Protein AF-A0AAD2Y4S5-F1 (afdb_monomer_lite)

Secondary structure (DSSP, 8-state):
-----S-EEEEE-TTT--EEEEEEPP-SSS-EEEEEEEE-SSEEEEEEEETTTTEEEEEEEETTTTEEEEEEEEES--SS---EEEEETTEEEEEEEEETTEEEEEEEETTT--EEEEEEEESS-PEEETTEEE---

Sequence (137 aa):
MNNQSENYLAVLNIKDRSFKKIKYVDKTSEIVTIIVNYADKDYIIFEEFDQVNRKSIYFIFNLREGDYKIIHSVLNVNPIHYTQIARQGNKLYMNMFYKSDIYRTYSFDLLSGNMKVIEKENSSHPIYFNGNVYFNR

pLDDT: mean 89.33, std 9.86, range [40.59, 97.62]

Radius of gyration: 15.66 Å; chains: 1; bounding box: 36×33×41 Å

Organism: NCBI:txid1095730

Foldseek 3Di:
DPQFAPDFDKDADPPPRDIDTQGTQRPPDPDWDKAFQDDDPFWTKIWIADQVQQKIWIKIAGPVVSDIDTLDMAGPHHSDDHWHWDDDDQWIWIWDDHDDQWTWIWIAGNVPSDIDTPGGTFNADWDDDDNDTDGHD

Structure (mmCIF, N/CA/C/O backbone):
data_AF-A0AAD2Y4S5-F1
#
_entry.id   AF-A0AAD2Y4S5-F1
#
loop_
_atom_site.group_PDB
_atom_site.id
_atom_site.type_symbol
_atom_site.label_atom_id
_atom_site.label_alt_id
_atom_site.label_comp_id
_atom_site.label_asym_id
_atom_site.label_entity_id
_atom_site.label_seq_id
_atom_site.pdbx_PDB_ins_code
_atom_site.Cartn_x
_atom_site.Cartn_y
_atom_site.Cartn_z
_atom_site.occupancy
_atom_site.B_iso_or_equiv
_atom_site.auth_seq_id
_atom_site.auth_comp_id
_atom_site.auth_asym_id
_atom_site.auth_atom_id
_atom_site.pdbx_PDB_model_num
ATOM 1 N N . MET A 1 1 ? 19.195 14.226 19.592 1.00 40.59 1 MET A N 1
ATOM 2 C CA . MET A 1 1 ? 18.120 15.112 19.093 1.00 40.59 1 MET A CA 1
ATOM 3 C C . MET A 1 1 ? 17.029 14.216 18.540 1.00 40.59 1 MET A C 1
ATOM 5 O O . MET A 1 1 ? 17.359 13.320 17.773 1.00 40.59 1 MET A O 1
ATOM 9 N N . ASN A 1 2 ? 15.786 14.361 19.006 1.00 42.38 2 ASN A N 1
ATOM 10 C CA . ASN A 1 2 ? 14.670 13.504 18.591 1.00 42.38 2 ASN A CA 1
ATOM 11 C C . ASN A 1 2 ? 14.400 13.703 17.094 1.00 42.38 2 ASN A C 1
ATOM 13 O O . ASN A 1 2 ? 13.798 14.692 16.696 1.00 42.38 2 ASN A O 1
ATOM 17 N N . ASN A 1 3 ? 14.865 12.762 16.275 1.00 53.53 3 ASN A N 1
ATOM 18 C CA . ASN A 1 3 ? 14.781 12.795 14.813 1.00 53.53 3 ASN A CA 1
ATOM 19 C C . ASN A 1 3 ? 13.406 12.336 14.280 1.00 53.53 3 ASN A C 1
ATOM 21 O O . ASN A 1 3 ? 13.312 11.814 13.173 1.00 53.53 3 ASN A O 1
ATOM 25 N N . GLN A 1 4 ? 12.334 12.483 15.065 1.00 59.69 4 GLN A N 1
ATOM 26 C CA . GLN A 1 4 ? 10.992 12.134 14.601 1.00 59.69 4 GLN A CA 1
ATOM 27 C C . GLN A 1 4 ? 10.450 13.254 13.714 1.00 59.69 4 GLN A C 1
ATOM 29 O O . GLN A 1 4 ? 10.524 14.431 14.066 1.00 59.69 4 GLN A O 1
ATOM 34 N N . SER A 1 5 ? 9.939 12.885 12.539 1.00 69.62 5 SER A N 1
ATOM 35 C CA . SER A 1 5 ? 9.228 13.818 11.669 1.00 69.62 5 SER A CA 1
ATOM 36 C C . SER A 1 5 ? 8.008 14.397 12.391 1.00 69.62 5 SER A C 1
ATOM 38 O O . SER A 1 5 ? 7.347 13.700 13.161 1.00 69.62 5 SER A O 1
ATOM 40 N N . GLU A 1 6 ? 7.683 15.662 12.120 1.00 80.50 6 GLU A N 1
ATOM 41 C CA . GLU A 1 6 ? 6.410 16.251 12.555 1.00 80.50 6 GLU A CA 1
ATOM 42 C C . GLU A 1 6 ? 5.226 15.697 11.749 1.00 80.50 6 GLU A C 1
ATOM 44 O O . GLU A 1 6 ? 4.086 15.748 12.21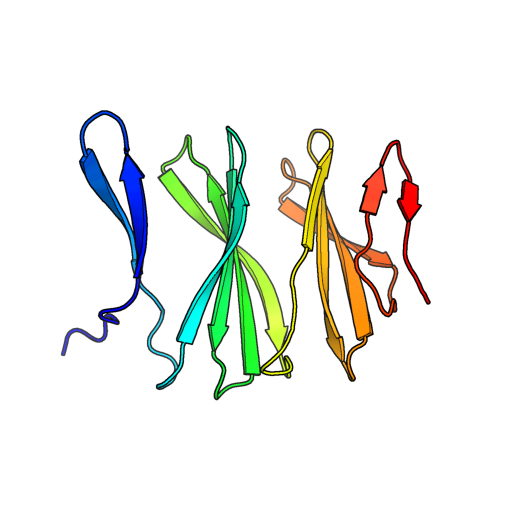1 1.00 80.50 6 GLU A O 1
ATOM 49 N N . ASN A 1 7 ? 5.500 15.105 10.582 1.00 87.44 7 ASN A N 1
ATOM 50 C CA . ASN A 1 7 ? 4.498 14.484 9.729 1.00 87.44 7 ASN A CA 1
ATOM 51 C C . ASN A 1 7 ? 4.198 13.058 10.197 1.00 87.44 7 ASN A C 1
ATOM 53 O O . ASN A 1 7 ? 5.099 12.278 10.525 1.00 87.44 7 ASN A O 1
ATOM 57 N N . TYR A 1 8 ? 2.919 12.696 10.193 1.00 92.19 8 TYR A N 1
ATOM 58 C CA . TYR A 1 8 ? 2.455 11.376 10.600 1.00 92.19 8 TYR A CA 1
ATOM 59 C C . TYR A 1 8 ? 1.158 10.994 9.881 1.00 92.19 8 TYR A C 1
ATOM 61 O O . TYR A 1 8 ? 0.355 11.845 9.502 1.00 92.19 8 TYR A O 1
ATOM 69 N N . LEU A 1 9 ? 0.923 9.690 9.765 1.00 94.75 9 LEU A N 1
ATOM 70 C CA . LEU A 1 9 ? -0.394 9.127 9.510 1.00 94.75 9 LEU A CA 1
ATOM 71 C C . LEU A 1 9 ? -1.199 9.145 10.812 1.00 94.75 9 LEU A C 1
ATOM 73 O O . LEU A 1 9 ? -0.721 8.671 11.846 1.00 94.75 9 LEU A O 1
ATOM 77 N N . ALA A 1 10 ? -2.424 9.657 10.764 1.00 94.44 10 ALA A N 1
ATOM 78 C CA . ALA A 1 10 ? -3.345 9.669 11.895 1.00 94.44 10 ALA A CA 1
ATOM 79 C C . ALA A 1 10 ? -4.750 9.223 11.492 1.00 94.44 10 ALA A C 1
ATOM 81 O O . ALA A 1 10 ? -5.122 9.247 10.321 1.00 94.44 10 ALA A O 1
ATOM 82 N N . VAL A 1 11 ? -5.529 8.846 12.501 1.00 94.25 11 VAL A N 1
ATOM 83 C CA . VAL A 1 11 ? -6.957 8.565 12.400 1.00 94.25 11 VAL A CA 1
ATOM 84 C C . VAL A 1 11 ? -7.735 9.537 13.282 1.00 94.25 11 VAL A C 1
ATOM 86 O O . VAL A 1 11 ? -7.350 9.807 14.423 1.00 94.25 11 VAL A O 1
ATOM 89 N N . LEU A 1 12 ? -8.839 10.045 12.736 1.00 96.31 12 LEU A N 1
ATOM 90 C CA . LEU A 1 12 ? -9.847 10.825 13.442 1.00 96.31 12 LEU A CA 1
ATOM 91 C C . LEU A 1 12 ? -11.149 10.024 13.448 1.00 96.31 12 LEU A C 1
ATOM 93 O O . LEU A 1 12 ? -11.726 9.753 12.394 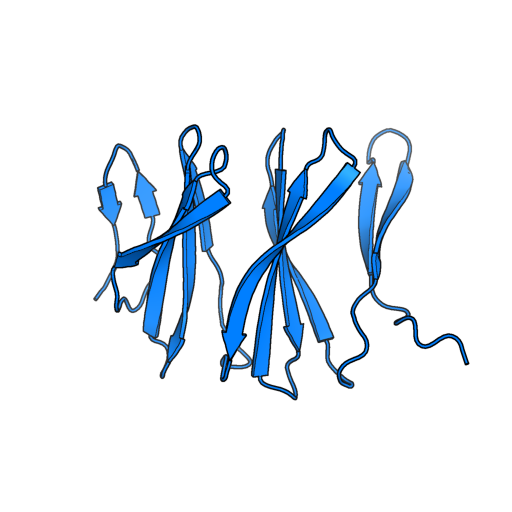1.00 96.31 12 LEU A O 1
ATOM 97 N N . ASN A 1 13 ? -11.629 9.656 14.629 1.00 95.12 13 ASN A N 1
ATOM 98 C CA . ASN A 1 13 ? -12.962 9.097 14.771 1.00 95.12 13 ASN A CA 1
ATOM 99 C C . ASN A 1 13 ? -13.985 10.233 14.659 1.00 95.12 13 ASN A C 1
ATOM 101 O O . ASN A 1 13 ? -14.035 11.134 15.488 1.00 95.12 13 ASN A O 1
ATOM 105 N N . ILE A 1 14 ? -14.816 10.193 13.620 1.00 96.50 14 ILE A N 1
ATOM 106 C CA . ILE A 1 14 ? -15.779 11.264 13.330 1.00 96.50 14 ILE A CA 1
ATOM 107 C C . ILE A 1 14 ? -16.893 11.353 14.385 1.00 96.50 14 ILE A C 1
ATOM 109 O O . ILE A 1 14 ? -17.449 12.431 14.590 1.00 96.50 14 ILE A O 1
ATOM 113 N N . LYS A 1 15 ? -17.216 10.249 15.073 1.00 96.56 15 LYS A N 1
ATOM 114 C CA . LYS A 1 15 ? -18.313 10.205 16.052 1.00 96.56 15 LYS A CA 1
ATOM 115 C C . LYS A 1 15 ? -17.942 10.903 17.356 1.00 96.56 15 LYS A C 1
ATOM 117 O O . LYS A 1 15 ? -18.703 11.736 17.832 1.00 96.56 15 LYS A O 1
ATOM 122 N N . ASP A 1 16 ? -16.791 10.558 17.925 1.00 97.06 16 ASP A N 1
ATOM 123 C CA . ASP A 1 16 ? -16.347 11.061 19.235 1.00 97.06 16 ASP A CA 1
ATOM 124 C C . ASP A 1 16 ? -15.212 12.093 19.143 1.00 97.06 16 ASP A C 1
ATOM 126 O O . ASP A 1 16 ? -14.782 12.635 20.159 1.00 97.06 16 ASP A O 1
ATOM 130 N N . ARG A 1 17 ? -14.747 12.397 17.923 1.00 96.44 17 ARG A N 1
ATOM 131 C CA . ARG A 1 17 ? -13.625 13.303 17.626 1.00 96.44 17 ARG A CA 1
ATOM 132 C C . ARG A 1 17 ? -12.300 12.866 18.252 1.00 96.44 17 ARG A C 1
ATOM 134 O O . ARG A 1 17 ? -11.367 13.666 18.317 1.00 96.44 17 ARG A O 1
ATOM 141 N N . SER A 1 18 ? -12.190 11.612 18.689 1.00 97.12 18 SER A N 1
ATOM 142 C CA . SER A 1 18 ? -10.932 11.074 19.190 1.00 97.12 18 SER A CA 1
ATOM 143 C C . SER A 1 18 ? -9.907 10.985 18.063 1.00 97.12 18 SER A C 1
ATOM 145 O O . SER A 1 18 ? -10.207 10.622 16.923 1.00 97.12 18 SER A O 1
ATOM 147 N N . PHE A 1 19 ? -8.676 11.350 18.399 1.00 96.38 19 PHE A N 1
ATOM 148 C CA . PHE A 1 19 ? -7.564 11.433 17.470 1.00 96.38 19 PHE A CA 1
ATOM 149 C C . PHE A 1 19 ? -6.444 10.505 17.924 1.00 96.38 19 PHE A C 1
ATOM 151 O O . PHE A 1 19 ? -6.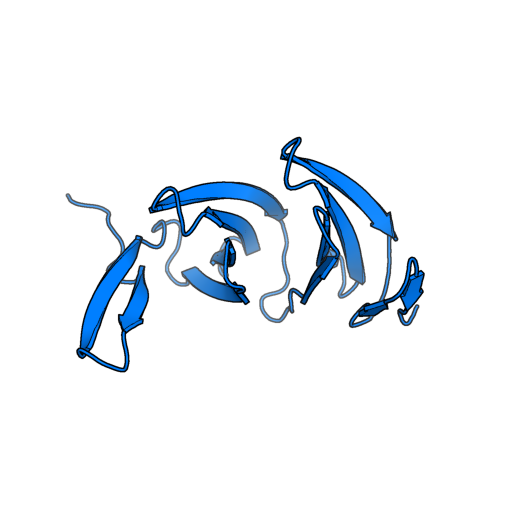056 10.511 19.094 1.00 96.38 19 PHE A O 1
ATOM 158 N N . LYS A 1 20 ? -5.893 9.729 16.990 1.00 93.69 20 LYS A N 1
ATOM 159 C CA . LYS A 1 20 ? -4.769 8.829 17.256 1.00 93.69 20 LYS A CA 1
ATOM 160 C C . LYS A 1 20 ? -3.750 8.903 16.126 1.00 93.69 20 LYS A C 1
ATOM 162 O O . LYS A 1 20 ? -4.092 8.763 14.955 1.00 93.69 20 LYS A O 1
ATOM 167 N N . LYS A 1 21 ? -2.476 9.060 16.488 1.00 93.94 21 LYS A N 1
ATOM 168 C CA . LYS A 1 21 ? -1.347 8.912 15.561 1.00 93.94 21 LYS A CA 1
ATOM 169 C C . LYS A 1 21 ? -1.063 7.424 15.343 1.00 93.94 21 LYS A C 1
ATOM 171 O O . LYS A 1 21 ? -1.055 6.658 16.304 1.00 93.94 21 LYS A O 1
ATOM 176 N N . ILE A 1 22 ? -0.852 7.032 14.091 1.00 93.25 22 ILE A N 1
ATOM 177 C CA . ILE A 1 22 ? -0.586 5.647 13.678 1.00 93.25 22 ILE A CA 1
ATOM 178 C C . ILE A 1 22 ? 0.907 5.460 13.414 1.00 93.25 22 ILE A C 1
ATOM 180 O O . ILE A 1 22 ? 1.543 4.633 14.059 1.00 93.25 22 ILE A O 1
ATOM 184 N N . LYS A 1 23 ? 1.477 6.246 12.495 1.00 92.69 23 LYS A N 1
ATOM 185 C CA . LYS A 1 23 ? 2.886 6.148 12.093 1.00 92.69 23 LYS A CA 1
ATOM 186 C C . LYS A 1 23 ? 3.475 7.537 11.906 1.00 92.69 23 LYS A C 1
ATOM 188 O O . LYS A 1 23 ? 2.878 8.350 11.210 1.00 92.69 23 LYS A O 1
ATOM 193 N N . TYR A 1 24 ? 4.654 7.787 12.469 1.00 90.25 24 TYR A N 1
ATOM 194 C CA . TYR A 1 24 ? 5.471 8.939 12.085 1.00 90.25 24 TYR A CA 1
ATOM 195 C C . TYR A 1 24 ? 6.181 8.657 10.766 1.00 90.25 24 TYR A C 1
ATOM 197 O O . TYR A 1 24 ? 6.652 7.542 10.539 1.00 90.25 24 TYR A O 1
ATOM 205 N N . VAL A 1 25 ? 6.262 9.672 9.916 1.00 87.69 25 VAL A N 1
ATOM 206 C CA . VAL A 1 25 ? 7.059 9.608 8.693 1.00 87.69 25 VAL A CA 1
ATOM 207 C C . VAL A 1 25 ? 8.528 9.424 9.065 1.00 87.69 25 VAL A C 1
ATOM 209 O O . VAL A 1 25 ? 9.035 10.126 9.947 1.00 87.69 25 VAL A O 1
ATOM 212 N N . ASP A 1 26 ? 9.223 8.508 8.396 1.00 82.88 26 ASP A N 1
ATOM 213 C CA . ASP A 1 26 ? 10.652 8.343 8.606 1.00 82.88 26 ASP A CA 1
ATOM 214 C C . ASP A 1 26 ? 11.370 9.492 7.892 1.00 82.88 26 ASP A C 1
ATOM 216 O O . ASP A 1 26 ? 11.253 9.681 6.679 1.00 82.88 26 ASP A O 1
ATOM 220 N N . LYS A 1 27 ? 12.095 10.312 8.663 1.00 72.00 27 LYS A N 1
ATOM 221 C CA . LYS A 1 27 ? 12.736 11.545 8.181 1.00 72.00 27 LYS A CA 1
ATOM 222 C C . LYS A 1 27 ? 14.004 11.225 7.380 1.00 72.00 27 LYS A C 1
ATOM 224 O O . LYS A 1 27 ? 15.125 11.456 7.824 1.00 72.00 27 LYS A O 1
ATOM 229 N N . THR A 1 28 ? 13.798 10.619 6.219 1.00 77.12 28 THR A N 1
ATOM 230 C CA . THR A 1 28 ? 14.824 10.148 5.280 1.00 77.12 28 THR A CA 1
ATOM 231 C C . THR A 1 28 ? 15.192 11.208 4.240 1.00 77.12 28 THR A C 1
ATOM 233 O O . THR A 1 28 ? 16.312 11.197 3.731 1.00 77.12 28 THR A O 1
ATOM 236 N N . SER A 1 29 ? 14.301 12.175 3.996 1.00 80.50 29 SER A N 1
ATOM 237 C CA . SER A 1 29 ? 14.548 13.375 3.193 1.00 80.50 29 SER A CA 1
ATOM 238 C C . SER A 1 29 ? 13.613 14.531 3.590 1.00 80.50 29 SER A C 1
ATOM 240 O O . SER A 1 29 ? 12.842 14.421 4.549 1.00 80.50 29 SER A O 1
ATOM 242 N N . GLU A 1 30 ? 13.698 15.656 2.873 1.00 78.94 30 GLU A N 1
ATOM 243 C CA . GLU A 1 30 ? 12.857 16.843 3.095 1.00 78.94 30 GLU A CA 1
ATOM 244 C C . GLU A 1 30 ? 11.392 16.638 2.688 1.00 78.94 30 GLU A C 1
ATOM 246 O O . GLU A 1 30 ? 10.502 17.238 3.291 1.00 78.94 30 GLU A O 1
ATOM 251 N N . ILE A 1 31 ? 11.128 15.791 1.687 1.00 84.75 31 ILE A N 1
ATOM 252 C CA . ILE A 1 31 ? 9.790 15.609 1.115 1.00 84.75 31 ILE A CA 1
ATOM 253 C C . ILE A 1 31 ? 9.426 14.130 1.173 1.00 84.75 31 ILE A C 1
ATOM 255 O O . ILE A 1 31 ? 9.639 13.369 0.228 1.00 84.75 31 ILE A O 1
ATOM 259 N N . VAL A 1 32 ? 8.858 13.738 2.312 1.00 87.56 32 VAL A N 1
ATOM 260 C CA . VAL A 1 32 ? 8.336 12.391 2.539 1.00 87.56 32 VAL A CA 1
ATOM 261 C C . VAL A 1 32 ? 6.855 12.481 2.899 1.00 87.56 32 VAL A C 1
ATOM 263 O O . VAL A 1 32 ? 6.464 13.222 3.806 1.00 87.56 32 VAL A O 1
ATOM 266 N N . THR A 1 33 ? 6.025 11.736 2.174 1.00 90.06 33 THR A N 1
ATOM 267 C CA . THR A 1 33 ? 4.560 11.762 2.294 1.00 90.06 33 THR A CA 1
ATOM 268 C C . THR A 1 33 ? 4.005 10.373 2.567 1.00 90.06 33 THR A C 1
ATOM 270 O O . THR A 1 33 ? 4.518 9.400 2.022 1.00 90.06 33 THR A O 1
ATOM 273 N N . ILE A 1 34 ? 2.925 10.280 3.350 1.00 94.12 34 ILE A N 1
ATOM 274 C CA . ILE A 1 34 ? 2.151 9.040 3.492 1.00 94.12 34 ILE A CA 1
ATOM 275 C C . ILE A 1 34 ? 0.860 9.143 2.681 1.00 94.12 34 ILE A C 1
ATOM 277 O O . ILE A 1 34 ? 0.113 10.111 2.820 1.00 94.12 34 ILE A O 1
ATOM 281 N N . ILE A 1 35 ? 0.587 8.123 1.871 1.00 93.69 35 ILE A N 1
ATOM 282 C CA . ILE A 1 35 ? -0.597 8.003 1.019 1.00 93.69 35 ILE A CA 1
ATOM 283 C C . ILE A 1 35 ? -1.352 6.741 1.434 1.00 93.69 35 ILE A C 1
ATOM 285 O O . ILE A 1 35 ? -0.801 5.642 1.408 1.00 93.69 35 ILE A O 1
ATOM 289 N N . VAL A 1 36 ? -2.619 6.877 1.829 1.00 96.31 36 VAL A N 1
ATOM 290 C CA . VAL A 1 36 ? -3.480 5.718 2.106 1.00 96.31 36 VAL A CA 1
ATOM 291 C C . VAL A 1 36 ? -4.051 5.210 0.786 1.00 96.31 36 VAL A C 1
ATOM 293 O O . VAL A 1 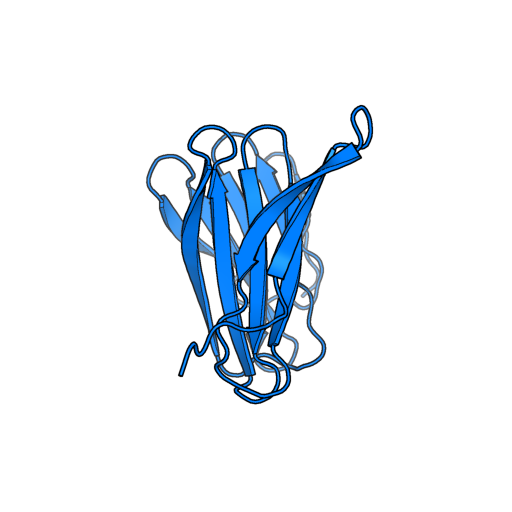36 ? -4.843 5.897 0.148 1.00 96.31 36 VAL A O 1
ATOM 296 N N . ASN A 1 37 ? -3.653 4.001 0.394 1.00 95.19 37 ASN A N 1
ATOM 297 C CA . ASN A 1 37 ? -4.026 3.392 -0.885 1.00 95.19 37 ASN A CA 1
ATOM 298 C C . ASN A 1 37 ? -5.243 2.464 -0.763 1.00 95.19 37 ASN A C 1
ATOM 300 O O . ASN A 1 37 ? -5.926 2.205 -1.751 1.00 95.19 37 ASN A O 1
ATOM 304 N N . TYR A 1 38 ? -5.515 1.942 0.438 1.00 95.56 38 TYR A N 1
ATOM 305 C CA . TYR A 1 38 ? -6.653 1.062 0.699 1.00 95.56 38 TYR A CA 1
ATOM 306 C C . TYR A 1 38 ? -7.025 1.035 2.176 1.00 95.56 38 TYR A C 1
ATOM 308 O O . TYR A 1 38 ? -6.152 1.111 3.042 1.00 95.56 38 TYR A O 1
ATOM 316 N N . ALA A 1 39 ? -8.311 0.857 2.461 1.00 96.25 39 ALA A N 1
ATOM 317 C CA . ALA A 1 39 ? -8.805 0.584 3.800 1.00 96.25 39 ALA A CA 1
ATOM 318 C C . ALA A 1 39 ? -10.054 -0.301 3.741 1.00 96.25 39 ALA A C 1
ATOM 320 O O . ALA A 1 39 ? -10.921 -0.115 2.886 1.00 96.25 39 ALA A O 1
ATOM 321 N N . ASP A 1 40 ? -10.162 -1.227 4.687 1.00 95.44 40 ASP A N 1
ATOM 322 C CA . ASP A 1 40 ? -11.390 -1.954 4.986 1.00 95.44 40 ASP A CA 1
ATOM 323 C C . ASP A 1 40 ? -11.556 -2.148 6.504 1.00 95.44 40 ASP A C 1
ATOM 325 O O . ASP A 1 40 ? -10.936 -1.452 7.308 1.00 95.44 40 ASP A O 1
ATOM 329 N N . LYS A 1 41 ? -12.441 -3.065 6.908 1.00 94.69 41 LYS A N 1
ATOM 330 C CA . LYS A 1 41 ? -12.729 -3.344 8.321 1.00 94.69 41 LYS A CA 1
ATOM 331 C C . LYS A 1 41 ? -11.561 -3.974 9.099 1.00 94.69 41 LYS A C 1
ATOM 333 O O . LYS A 1 41 ? -11.580 -3.928 10.325 1.00 94.69 41 LYS A O 1
ATOM 338 N N . ASP A 1 42 ? -10.598 -4.586 8.413 1.00 96.06 42 ASP A N 1
ATOM 339 C CA . ASP A 1 42 ? -9.510 -5.358 9.016 1.00 96.06 42 ASP A CA 1
ATOM 340 C C . ASP A 1 42 ? -8.150 -4.662 8.822 1.00 96.06 42 ASP A C 1
ATOM 342 O O . ASP A 1 42 ? -7.312 -4.689 9.728 1.00 96.06 42 ASP A O 1
ATOM 346 N N . TYR A 1 43 ? -7.924 -4.035 7.660 1.00 97.19 43 TYR A N 1
ATOM 347 C CA . TYR A 1 43 ? -6.610 -3.532 7.259 1.00 97.19 43 TYR A CA 1
ATOM 348 C C . TYR A 1 43 ? -6.643 -2.131 6.646 1.00 97.19 43 TYR A C 1
ATOM 350 O O . TYR A 1 43 ? -7.574 -1.758 5.934 1.00 97.19 43 TYR A O 1
ATOM 358 N N . ILE A 1 44 ? -5.550 -1.392 6.846 1.00 97.44 44 ILE A N 1
ATOM 359 C CA . ILE A 1 44 ? -5.195 -0.205 6.059 1.00 97.44 44 ILE A CA 1
ATOM 360 C C . ILE A 1 44 ? -3.887 -0.495 5.328 1.00 97.44 44 ILE A C 1
ATOM 362 O O . ILE A 1 44 ? -2.930 -0.964 5.942 1.00 97.44 44 ILE A O 1
ATOM 366 N N . ILE A 1 45 ? -3.832 -0.193 4.032 1.00 97.44 45 ILE A N 1
ATOM 367 C CA . ILE A 1 45 ? -2.600 -0.245 3.243 1.00 97.44 45 ILE A CA 1
ATOM 368 C C . ILE A 1 45 ? -2.209 1.171 2.870 1.00 97.44 45 ILE A C 1
ATOM 370 O O . ILE A 1 45 ? -3.008 1.924 2.305 1.00 97.44 45 ILE A O 1
ATOM 374 N N . PHE A 1 46 ? -0.973 1.528 3.178 1.00 97.12 46 PHE A N 1
ATOM 375 C CA . PHE A 1 46 ? -0.452 2.851 2.893 1.00 97.12 46 PHE A CA 1
ATOM 376 C C . PHE A 1 46 ? 0.978 2.778 2.378 1.00 97.12 46 PHE A C 1
ATOM 378 O O . PHE A 1 46 ? 1.692 1.791 2.555 1.00 97.12 46 PHE A O 1
ATOM 385 N N . GLU A 1 47 ? 1.362 3.843 1.704 1.00 96.31 47 GLU A N 1
ATOM 386 C CA . GLU A 1 47 ? 2.661 4.050 1.100 1.00 96.31 47 GLU A CA 1
ATOM 387 C C . GLU A 1 47 ? 3.330 5.227 1.785 1.00 96.31 47 GLU A C 1
ATOM 389 O O . GLU A 1 47 ? 2.726 6.286 1.910 1.00 96.31 47 GLU A O 1
ATOM 394 N N . GLU A 1 48 ? 4.566 5.042 2.223 1.00 95.38 48 GLU A N 1
ATOM 395 C CA . GLU A 1 48 ? 5.457 6.146 2.536 1.00 95.38 48 GLU A CA 1
ATOM 396 C C . GLU A 1 48 ? 6.366 6.375 1.335 1.00 95.38 48 GLU A C 1
ATOM 398 O O . GLU A 1 48 ? 7.134 5.490 0.947 1.00 95.38 48 GLU A O 1
ATOM 403 N N . PHE A 1 49 ? 6.241 7.551 0.732 1.00 94.38 49 PHE A N 1
ATOM 404 C CA . PHE A 1 49 ? 6.975 7.929 -0.461 1.00 94.38 49 PHE A CA 1
ATOM 405 C C . PHE A 1 49 ? 7.964 9.043 -0.141 1.00 94.38 49 PHE A C 1
ATOM 407 O O . PHE A 1 49 ? 7.571 10.164 0.185 1.00 94.38 49 PHE A O 1
ATOM 414 N N . ASP A 1 50 ? 9.247 8.715 -0.255 1.00 93.44 50 ASP A N 1
ATOM 415 C CA . ASP A 1 50 ? 10.350 9.663 -0.230 1.00 93.44 50 ASP A CA 1
ATOM 416 C C . ASP A 1 50 ? 10.597 10.167 -1.656 1.00 93.44 50 ASP A C 1
ATOM 418 O O . ASP A 1 50 ? 11.133 9.447 -2.507 1.00 93.44 50 ASP A O 1
ATOM 422 N N . GLN A 1 51 ? 10.181 11.407 -1.916 1.00 91.31 51 GLN A N 1
ATOM 423 C CA . GLN A 1 51 ? 10.206 11.989 -3.258 1.00 91.31 51 GLN A CA 1
ATOM 424 C C . GLN A 1 51 ? 11.629 12.290 -3.726 1.00 91.31 51 GLN A C 1
ATOM 426 O O . GLN A 1 51 ? 11.941 12.125 -4.905 1.00 91.31 51 GLN A O 1
ATOM 431 N N . VAL A 1 52 ? 12.500 12.699 -2.799 1.00 91.62 52 VAL A N 1
ATOM 432 C CA . VAL A 1 52 ? 13.892 13.063 -3.093 1.00 91.62 52 VAL A CA 1
ATOM 433 C C . VAL A 1 52 ? 14.692 11.812 -3.435 1.00 91.62 52 VAL A C 1
ATOM 435 O O . VAL A 1 52 ? 15.357 11.760 -4.468 1.00 91.62 52 VAL A O 1
ATOM 438 N N . ASN A 1 53 ? 14.570 10.768 -2.611 1.00 92.88 53 ASN A N 1
ATOM 439 C CA . ASN A 1 53 ? 15.266 9.501 -2.833 1.00 92.88 53 ASN A CA 1
ATOM 440 C C . ASN A 1 53 ? 14.521 8.565 -3.800 1.00 92.88 53 ASN A C 1
ATOM 442 O O . ASN A 1 53 ? 14.992 7.458 -4.071 1.00 92.88 53 ASN A O 1
ATOM 446 N N . ARG A 1 54 ? 13.366 8.993 -4.328 1.00 93.12 54 ARG A N 1
ATOM 447 C CA . ARG A 1 54 ? 12.526 8.245 -5.276 1.00 93.12 54 ARG A CA 1
ATOM 448 C C . ARG A 1 54 ? 12.223 6.825 -4.796 1.00 93.12 54 ARG A C 1
ATOM 450 O O . ARG A 1 54 ? 12.351 5.856 -5.552 1.00 93.12 54 ARG A O 1
ATOM 457 N N . LYS A 1 55 ? 11.847 6.698 -3.525 1.00 94.06 55 LYS A N 1
ATOM 458 C CA . LYS A 1 55 ? 11.639 5.412 -2.854 1.00 94.06 55 LYS A CA 1
ATOM 459 C C . LYS A 1 55 ? 10.250 5.345 -2.244 1.00 94.06 55 LYS A C 1
ATOM 461 O O . LYS A 1 55 ? 9.914 6.157 -1.390 1.00 94.06 55 LYS A O 1
ATOM 466 N N . SER A 1 56 ? 9.506 4.313 -2.618 1.00 95.06 56 SER A N 1
ATOM 467 C CA . SER A 1 56 ? 8.225 3.975 -2.003 1.00 95.06 56 SER A CA 1
ATOM 468 C C . SER A 1 56 ? 8.373 2.760 -1.099 1.00 95.06 56 SER A C 1
ATOM 470 O O . SER A 1 56 ? 8.970 1.752 -1.487 1.00 95.06 56 SER A O 1
ATOM 472 N N . ILE A 1 57 ? 7.821 2.840 0.108 1.00 96.62 57 ILE A N 1
ATOM 473 C CA . ILE A 1 57 ? 7.718 1.729 1.056 1.00 96.62 57 ILE A CA 1
ATOM 474 C C . ILE A 1 57 ? 6.241 1.511 1.362 1.00 96.62 57 ILE A C 1
ATOM 476 O O . ILE A 1 57 ? 5.542 2.425 1.787 1.00 96.62 57 ILE A O 1
ATOM 480 N N . TYR A 1 58 ? 5.773 0.286 1.164 1.00 97.19 58 TYR A N 1
ATOM 481 C CA . TYR A 1 58 ? 4.384 -0.094 1.371 1.00 97.19 58 TYR A CA 1
ATOM 482 C C . TYR A 1 58 ? 4.230 -0.832 2.690 1.00 97.19 58 TYR A C 1
ATOM 484 O O . TYR A 1 58 ? 5.001 -1.749 2.994 1.00 97.19 58 TYR A O 1
ATOM 492 N N . PHE A 1 59 ? 3.195 -0.469 3.437 1.00 97.62 59 PHE A N 1
ATOM 493 C CA . PHE A 1 59 ? 2.892 -1.001 4.755 1.00 97.62 59 PHE A CA 1
ATOM 494 C C . PHE A 1 59 ? 1.474 -1.557 4.806 1.00 97.62 59 PHE A C 1
ATOM 496 O O . PHE A 1 59 ? 0.561 -1.002 4.197 1.00 97.62 59 PHE A O 1
ATOM 503 N N . ILE A 1 60 ? 1.282 -2.611 5.598 1.00 97.62 60 ILE A N 1
ATOM 504 C CA . ILE A 1 60 ? -0.035 -3.086 6.032 1.00 97.62 60 ILE A CA 1
ATOM 505 C C . ILE A 1 60 ? -0.202 -2.807 7.520 1.00 97.62 60 ILE A C 1
ATOM 507 O O . ILE A 1 60 ? 0.630 -3.237 8.314 1.00 97.62 60 ILE A O 1
AT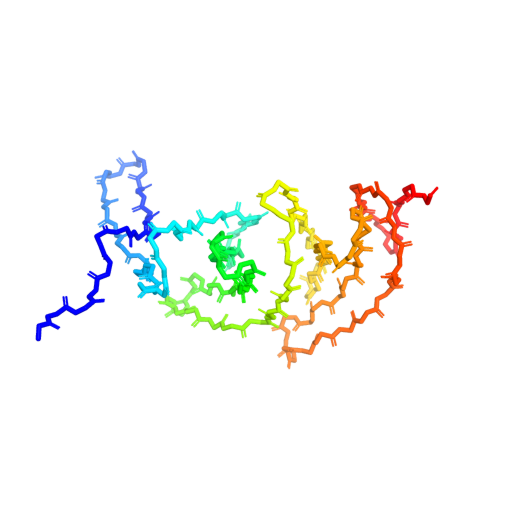OM 511 N N . PHE A 1 61 ? -1.273 -2.109 7.891 1.00 97.62 61 PHE A N 1
ATOM 512 C CA . PHE A 1 61 ? -1.696 -1.877 9.269 1.00 97.62 61 PHE A CA 1
ATOM 513 C C . PHE A 1 61 ? -2.874 -2.780 9.600 1.00 97.62 61 PHE A C 1
ATOM 515 O O . PHE A 1 61 ? -3.924 -2.690 8.964 1.00 97.62 61 PHE A O 1
ATOM 522 N N . ASN A 1 62 ? -2.692 -3.653 10.585 1.00 96.19 62 ASN A N 1
ATOM 523 C CA . ASN A 1 62 ? -3.742 -4.515 11.102 1.00 96.19 62 ASN A CA 1
ATOM 524 C C . ASN A 1 62 ? -4.527 -3.753 12.172 1.00 96.19 62 ASN A C 1
ATOM 526 O O . ASN A 1 62 ? -4.001 -3.455 13.244 1.00 96.19 62 ASN A O 1
ATOM 530 N N . LEU A 1 63 ? -5.797 -3.451 11.896 1.00 95.06 63 LEU A N 1
ATOM 531 C CA . LEU A 1 63 ? -6.637 -2.656 12.795 1.00 95.06 63 LEU A CA 1
ATOM 532 C C . LEU A 1 63 ? -6.937 -3.370 14.114 1.00 95.06 63 LEU A C 1
ATOM 534 O O . LEU A 1 63 ? -7.134 -2.712 15.135 1.00 95.06 63 LEU A O 1
ATOM 538 N N . ARG A 1 64 ? -6.962 -4.706 14.101 1.00 94.25 64 ARG A N 1
ATOM 539 C CA . ARG A 1 64 ? -7.210 -5.515 15.296 1.00 94.25 64 ARG A CA 1
ATOM 540 C C . ARG A 1 64 ? -5.999 -5.536 16.222 1.00 94.25 64 ARG A C 1
ATOM 542 O O . ARG A 1 64 ? -6.163 -5.439 17.433 1.00 94.25 64 ARG A O 1
ATOM 549 N N . GLU A 1 65 ? -4.810 -5.693 15.652 1.00 93.94 65 GLU A N 1
ATOM 550 C CA . GLU A 1 65 ? -3.551 -5.746 16.409 1.00 93.94 65 GLU A CA 1
ATOM 551 C C . GLU A 1 65 ? -3.050 -4.346 16.774 1.00 93.94 65 GLU A C 1
ATOM 553 O O . GLU A 1 65 ? -2.358 -4.173 17.772 1.00 93.94 65 GLU A O 1
ATOM 558 N N . GLY A 1 66 ? -3.435 -3.333 15.995 1.00 93.69 66 GLY A N 1
ATOM 559 C CA . GLY A 1 66 ? -2.971 -1.967 16.182 1.00 93.69 66 GLY A CA 1
ATOM 560 C C . GLY A 1 66 ? -1.502 -1.778 15.809 1.00 93.69 66 GLY A C 1
ATOM 561 O O . GLY A 1 66 ? -0.897 -0.827 16.302 1.00 93.69 66 GLY A O 1
ATOM 562 N N . ASP A 1 67 ? -0.960 -2.631 14.933 1.00 94.94 67 ASP A N 1
ATOM 563 C CA . ASP A 1 67 ? 0.429 -2.589 14.467 1.00 94.94 67 ASP A CA 1
ATOM 564 C C . ASP A 1 67 ? 0.532 -2.677 12.936 1.00 94.94 67 ASP A C 1
ATOM 566 O O . ASP A 1 67 ? -0.378 -3.171 12.257 1.00 94.94 67 ASP A O 1
ATOM 570 N N . TYR A 1 68 ? 1.628 -2.151 12.382 1.00 96.06 68 TYR A N 1
ATOM 571 C CA . TYR A 1 68 ? 1.918 -2.167 10.953 1.00 96.06 68 TYR A CA 1
ATOM 572 C C . TYR A 1 68 ? 3.263 -2.815 10.633 1.00 96.06 68 TYR A C 1
ATOM 574 O O . TYR A 1 68 ? 4.225 -2.738 11.387 1.00 96.06 68 TYR A O 1
ATOM 582 N N . LYS A 1 69 ? 3.357 -3.399 9.437 1.00 95.94 69 LYS A N 1
ATOM 583 C CA . LYS A 1 69 ? 4.598 -3.978 8.909 1.00 95.94 69 LYS A CA 1
ATOM 584 C C . LYS A 1 69 ? 4.822 -3.603 7.454 1.00 95.94 69 LYS A C 1
ATOM 586 O O . LYS A 1 69 ? 3.866 -3.376 6.712 1.00 95.94 69 LYS A O 1
ATOM 591 N N . ILE A 1 70 ? 6.086 -3.585 7.042 1.00 96.81 70 ILE A N 1
ATOM 592 C CA . ILE A 1 70 ? 6.475 -3.407 5.640 1.00 96.81 70 ILE A CA 1
ATOM 593 C C . ILE A 1 70 ? 6.076 -4.658 4.852 1.00 96.81 70 ILE A C 1
ATOM 595 O O . ILE A 1 70 ? 6.341 -5.779 5.286 1.00 96.81 70 ILE A O 1
ATOM 599 N N . ILE A 1 71 ? 5.466 -4.463 3.684 1.00 97.06 71 ILE A N 1
ATOM 600 C CA . ILE A 1 71 ? 5.106 -5.543 2.750 1.00 97.06 71 ILE A CA 1
ATOM 601 C C . ILE A 1 71 ? 5.868 -5.464 1.431 1.00 97.06 71 ILE A C 1
ATOM 603 O O . ILE A 1 71 ? 6.054 -6.488 0.776 1.00 97.06 71 ILE A O 1
ATOM 607 N N . HIS A 1 72 ? 6.325 -4.274 1.031 1.00 96.06 72 HIS A N 1
ATOM 608 C CA . HIS A 1 72 ? 7.113 -4.105 -0.186 1.00 96.06 72 HIS A CA 1
ATOM 609 C C . HIS A 1 72 ? 7.879 -2.780 -0.201 1.00 96.06 72 HIS A C 1
ATOM 611 O O . HIS A 1 72 ? 7.539 -1.853 0.531 1.00 96.06 72 HIS A O 1
ATOM 617 N N . SER A 1 73 ? 8.889 -2.669 -1.065 1.00 95.06 73 SER A N 1
ATOM 618 C CA . SER A 1 73 ? 9.502 -1.381 -1.399 1.00 95.06 73 SER A CA 1
ATOM 619 C C . SER A 1 73 ? 9.937 -1.332 -2.859 1.00 95.06 73 SER A C 1
ATOM 621 O O . SER A 1 73 ? 10.313 -2.353 -3.435 1.00 95.06 73 SER A O 1
ATOM 623 N N . VAL A 1 74 ? 9.876 -0.139 -3.445 1.00 93.38 74 VAL A N 1
ATOM 624 C CA . VAL A 1 74 ? 10.238 0.134 -4.838 1.00 93.38 74 VAL A CA 1
ATOM 625 C C . VAL A 1 74 ? 11.179 1.336 -4.874 1.00 93.38 74 VAL A C 1
ATOM 627 O O . VAL A 1 74 ? 10.993 2.308 -4.143 1.00 93.38 74 VAL A O 1
ATOM 630 N N . LEU A 1 75 ? 12.205 1.257 -5.720 1.00 93.31 75 LEU A N 1
ATOM 631 C CA . LEU A 1 75 ? 13.171 2.329 -5.966 1.00 93.31 75 LEU A CA 1
ATOM 632 C C . LEU A 1 75 ? 12.943 2.957 -7.340 1.00 93.31 75 LEU A C 1
ATOM 634 O O . LEU A 1 75 ? 12.355 2.335 -8.223 1.00 93.31 75 LEU A O 1
ATOM 638 N N . ASN A 1 76 ? 13.494 4.154 -7.532 1.00 92.38 76 ASN A N 1
ATOM 639 C CA . ASN A 1 76 ? 13.404 4.931 -8.769 1.00 92.38 76 ASN A CA 1
ATOM 640 C C . ASN A 1 76 ? 11.962 5.271 -9.167 1.00 92.38 76 ASN A C 1
ATOM 642 O O . ASN A 1 76 ? 11.649 5.425 -10.348 1.00 92.38 76 ASN A O 1
ATOM 646 N N . VAL A 1 77 ? 11.087 5.425 -8.177 1.00 90.75 77 VAL A N 1
ATOM 647 C CA . VAL A 1 77 ? 9.684 5.768 -8.390 1.00 90.75 77 VAL A CA 1
ATOM 648 C C . VAL A 1 77 ? 9.574 7.183 -8.962 1.00 90.75 77 VAL A C 1
ATOM 650 O O . VAL A 1 77 ? 10.328 8.080 -8.576 1.00 90.75 77 VAL A O 1
ATOM 653 N N . ASN A 1 78 ? 8.705 7.387 -9.952 1.00 88.44 78 ASN A N 1
ATOM 654 C CA . ASN A 1 78 ? 8.448 8.728 -10.480 1.00 88.44 78 ASN A CA 1
ATOM 655 C C . ASN A 1 78 ? 7.718 9.572 -9.419 1.00 88.44 78 ASN A C 1
ATOM 657 O O . ASN A 1 78 ? 6.829 9.046 -8.757 1.00 88.44 78 ASN A O 1
ATOM 661 N N . PRO A 1 79 ? 8.033 10.872 -9.251 1.00 85.38 79 PRO A N 1
ATOM 662 C CA . PRO A 1 79 ? 7.342 11.723 -8.276 1.00 85.38 79 PRO A CA 1
ATOM 663 C C . PRO A 1 79 ? 5.817 11.714 -8.423 1.00 85.38 79 PRO A C 1
ATOM 665 O O . PRO A 1 79 ? 5.096 11.716 -7.431 1.00 85.38 79 PRO A O 1
ATOM 668 N N . ILE A 1 80 ? 5.337 11.643 -9.665 1.00 85.12 80 ILE A N 1
ATOM 669 C CA . ILE A 1 80 ? 3.924 11.479 -9.993 1.00 85.12 80 ILE A CA 1
ATOM 670 C C . ILE A 1 80 ? 3.710 10.014 -10.376 1.00 85.12 80 ILE A C 1
ATOM 672 O O . ILE A 1 80 ? 4.114 9.581 -11.453 1.00 85.12 80 ILE A O 1
ATOM 676 N N . HIS A 1 81 ? 3.100 9.251 -9.478 1.00 88.31 81 HIS A N 1
ATOM 677 C CA . HIS A 1 81 ? 2.711 7.861 -9.691 1.00 88.31 81 HIS A CA 1
ATOM 678 C C . HIS A 1 81 ? 1.462 7.551 -8.865 1.00 88.31 81 HIS A C 1
ATOM 680 O O . HIS A 1 81 ? 1.060 8.340 -8.008 1.00 88.31 81 HIS A O 1
ATOM 686 N N . TYR A 1 82 ? 0.841 6.404 -9.127 1.00 85.62 82 TYR A N 1
ATOM 687 C CA . TYR A 1 82 ? -0.366 6.004 -8.422 1.00 85.62 82 TYR A CA 1
ATOM 688 C C . TYR A 1 82 ? -0.347 4.525 -8.051 1.00 85.62 82 TYR A C 1
ATOM 690 O O . TYR A 1 82 ? -0.078 3.667 -8.886 1.00 85.62 82 TYR A O 1
ATOM 698 N N . THR A 1 83 ? -0.672 4.219 -6.801 1.00 90.88 83 THR A N 1
ATOM 699 C CA . THR A 1 83 ? -0.796 2.841 -6.331 1.00 90.88 83 THR A CA 1
ATOM 700 C C . THR A 1 83 ? -2.269 2.465 -6.244 1.00 90.88 83 THR A C 1
ATOM 702 O O . THR A 1 83 ? -3.070 3.179 -5.646 1.00 90.88 83 THR A O 1
ATOM 705 N N . GLN A 1 84 ? -2.631 1.307 -6.797 1.00 89.75 84 GLN A N 1
ATOM 706 C CA . GLN A 1 84 ? -3.980 0.756 -6.664 1.00 89.75 84 GLN A CA 1
ATOM 707 C C . GLN A 1 84 ? -3.983 -0.555 -5.931 1.00 89.75 84 GLN A C 1
ATOM 709 O O . GLN A 1 84 ? -3.118 -1.401 -6.150 1.00 89.75 84 GLN A O 1
ATOM 714 N N . ILE A 1 85 ? -4.999 -0.741 -5.096 1.00 91.69 85 ILE A N 1
ATOM 715 C CA . ILE A 1 85 ? -5.138 -1.951 -4.308 1.00 91.69 85 ILE A CA 1
ATOM 716 C C . ILE A 1 85 ? -6.599 -2.384 -4.289 1.00 91.69 85 ILE A C 1
ATOM 718 O O . ILE A 1 85 ? -7.492 -1.607 -3.960 1.00 91.69 85 ILE A O 1
ATOM 722 N N . ALA A 1 86 ? -6.825 -3.654 -4.608 1.00 90.31 86 ALA A N 1
ATOM 723 C CA . ALA A 1 86 ? -8.106 -4.327 -4.453 1.00 90.31 86 ALA A CA 1
ATOM 724 C C . ALA A 1 86 ? -7.946 -5.550 -3.545 1.00 90.31 86 ALA A C 1
ATOM 726 O O . ALA A 1 86 ? -6.906 -6.208 -3.561 1.00 90.31 86 ALA A O 1
ATOM 727 N N . ARG A 1 87 ? -8.987 -5.896 -2.781 1.00 90.81 87 ARG A N 1
ATOM 728 C CA . ARG A 1 87 ? -9.014 -7.107 -1.948 1.00 90.81 87 ARG A CA 1
ATOM 729 C C . ARG A 1 87 ? -10.054 -8.089 -2.466 1.00 90.81 87 ARG A C 1
ATOM 731 O O . ARG A 1 87 ? -11.194 -7.709 -2.718 1.00 90.81 87 ARG A O 1
ATOM 738 N N . GLN A 1 88 ? -9.687 -9.367 -2.532 1.00 89.44 88 GLN A N 1
ATOM 739 C CA . GLN A 1 88 ? -10.644 -10.464 -2.647 1.00 89.44 88 GLN A CA 1
ATOM 740 C C . GLN A 1 88 ? -10.278 -11.572 -1.659 1.00 89.44 88 GLN A C 1
ATOM 742 O O . GLN A 1 88 ? -9.237 -12.220 -1.777 1.00 89.44 88 GLN A O 1
ATOM 747 N N . GLY A 1 89 ? -11.140 -11.781 -0.662 1.00 90.44 89 GLY A N 1
ATOM 748 C CA . GLY A 1 89 ? -10.885 -12.732 0.418 1.00 90.44 89 GLY A CA 1
ATOM 749 C C . GLY A 1 89 ? -9.560 -12.434 1.125 1.00 90.44 89 GLY A C 1
ATOM 750 O O . GLY A 1 89 ? -9.375 -11.353 1.688 1.00 90.44 89 GLY A O 1
ATOM 751 N N . ASN A 1 90 ? -8.632 -13.390 1.060 1.00 93.94 90 ASN A N 1
ATOM 752 C CA . ASN A 1 90 ? -7.319 -13.305 1.704 1.00 93.94 90 ASN A CA 1
ATOM 753 C C . ASN A 1 90 ? -6.217 -12.750 0.794 1.00 93.94 90 ASN A C 1
ATOM 755 O O . ASN A 1 90 ? -5.048 -12.822 1.154 1.00 93.94 90 ASN A O 1
ATOM 759 N N . LYS A 1 91 ? -6.556 -12.213 -0.382 1.00 93.50 91 LYS A N 1
ATOM 760 C CA . LYS A 1 91 ? -5.570 -11.660 -1.313 1.00 93.50 91 LYS A CA 1
ATOM 761 C C . LYS A 1 91 ? -5.769 -10.169 -1.514 1.00 93.50 91 LYS A C 1
ATOM 763 O O . LYS A 1 91 ? -6.889 -9.717 -1.751 1.00 93.50 91 LYS A O 1
ATOM 768 N N . LEU A 1 92 ? -4.661 -9.438 -1.470 1.00 94.12 92 LEU A N 1
ATOM 769 C CA . LEU A 1 92 ? -4.553 -8.083 -1.991 1.00 94.12 92 LEU A CA 1
ATOM 770 C C . LEU A 1 92 ? -3.933 -8.137 -3.385 1.00 94.12 92 LEU A C 1
ATOM 772 O O . LEU A 1 92 ? -2.934 -8.819 -3.602 1.00 94.12 92 LEU A O 1
ATOM 776 N N . TYR A 1 93 ? -4.513 -7.396 -4.313 1.00 93.00 93 TYR A N 1
ATOM 777 C CA . TYR A 1 93 ? -4.004 -7.184 -5.657 1.00 93.00 93 TYR A CA 1
ATOM 778 C C . TYR A 1 93 ? -3.507 -5.753 -5.729 1.00 93.00 93 TYR A C 1
ATOM 780 O O . TYR A 1 93 ? -4.307 -4.832 -5.612 1.00 93.00 93 TYR A O 1
ATOM 788 N N . MET A 1 94 ? -2.195 -5.583 -5.848 1.00 93.06 94 MET A N 1
ATOM 789 C CA . MET A 1 94 ? -1.518 -4.297 -5.730 1.00 93.06 94 MET A CA 1
ATOM 790 C C . MET A 1 94 ? -0.865 -3.941 -7.059 1.00 93.06 94 MET A C 1
ATOM 792 O O . MET A 1 94 ? 0.027 -4.654 -7.517 1.00 93.06 94 MET A O 1
ATOM 796 N N . ASN A 1 95 ? -1.285 -2.843 -7.672 1.00 92.31 95 ASN A N 1
ATOM 797 C CA . ASN A 1 95 ? -0.617 -2.261 -8.823 1.00 92.31 95 ASN A CA 1
ATOM 798 C C . ASN A 1 95 ? 0.284 -1.135 -8.353 1.00 92.31 95 ASN A C 1
ATOM 800 O O . ASN A 1 95 ? -0.202 -0.132 -7.834 1.00 92.31 95 ASN A O 1
ATOM 804 N N . MET A 1 96 ? 1.585 -1.333 -8.510 1.00 92.31 96 MET A N 1
ATOM 805 C CA . MET A 1 96 ? 2.606 -0.417 -8.018 1.00 92.31 96 MET A CA 1
ATOM 806 C C . MET A 1 96 ? 3.502 0.002 -9.174 1.00 92.31 96 MET A C 1
ATOM 808 O O . MET A 1 96 ? 3.701 -0.763 -10.127 1.00 92.31 96 MET A O 1
ATOM 812 N N . PHE A 1 97 ? 4.024 1.224 -9.089 1.00 91.06 97 PHE A N 1
ATOM 813 C CA . PHE A 1 97 ? 4.964 1.744 -10.072 1.00 91.06 97 PHE A CA 1
ATOM 814 C C . PHE A 1 97 ? 6.160 0.796 -10.220 1.00 91.06 97 PHE A C 1
ATOM 816 O O . PHE A 1 97 ? 6.594 0.167 -9.252 1.00 91.06 97 PHE A O 1
ATOM 823 N N . TYR A 1 98 ? 6.704 0.698 -11.432 1.00 87.25 98 TYR A N 1
ATOM 824 C CA . TYR A 1 98 ? 7.909 -0.080 -11.690 1.00 87.25 98 TYR A CA 1
ATOM 825 C C . TYR A 1 98 ? 9.005 0.725 -12.398 1.00 87.25 98 TYR A C 1
ATOM 827 O O . TYR A 1 98 ? 10.047 0.977 -11.796 1.00 87.25 98 TYR A O 1
ATOM 835 N N . LYS A 1 99 ? 8.813 1.106 -13.666 1.00 85.56 99 LYS A N 1
ATOM 836 C CA . LYS A 1 99 ? 9.804 1.864 -14.458 1.00 85.56 99 LYS A CA 1
ATOM 837 C C . LYS A 1 99 ? 9.112 2.600 -15.601 1.00 85.56 99 LYS A C 1
ATOM 839 O O . LYS A 1 99 ? 8.188 2.038 -16.163 1.00 85.56 99 LYS A O 1
ATOM 844 N N . SER A 1 100 ? 9.593 3.776 -16.007 1.00 83.31 100 SER A N 1
ATOM 845 C CA . SER A 1 100 ? 9.157 4.437 -17.258 1.00 83.31 100 SER A CA 1
ATOM 846 C C . SER A 1 100 ? 7.629 4.500 -17.442 1.00 83.31 100 SER A C 1
ATOM 848 O O . SER A 1 100 ? 7.128 4.151 -18.504 1.00 83.31 100 SER A O 1
ATOM 850 N N . ASP A 1 101 ? 6.898 4.859 -16.382 1.00 79.75 101 ASP A N 1
ATOM 851 C CA . ASP A 1 101 ? 5.422 4.905 -16.336 1.00 79.75 101 ASP A CA 1
ATOM 852 C C . ASP A 1 101 ? 4.705 3.554 -16.524 1.00 79.75 101 ASP A C 1
ATOM 854 O O . ASP A 1 101 ? 3.486 3.484 -16.668 1.00 79.75 101 ASP A O 1
ATOM 858 N N . ILE A 1 102 ? 5.460 2.460 -16.447 1.00 87.62 102 ILE A N 1
ATOM 859 C CA . ILE A 1 102 ? 4.969 1.087 -16.420 1.00 87.62 102 ILE A CA 1
ATOM 860 C C . ILE A 1 102 ? 4.727 0.672 -14.973 1.00 87.62 102 ILE A C 1
ATOM 862 O O . ILE A 1 102 ? 5.558 0.889 -14.081 1.00 87.62 102 ILE A O 1
ATOM 866 N N . TYR A 1 103 ? 3.609 -0.012 -14.777 1.00 91.06 103 TYR A N 1
ATOM 867 C CA . TYR A 1 103 ? 3.197 -0.608 -13.522 1.00 91.06 103 TYR A CA 1
ATOM 868 C C . TYR A 1 103 ? 3.352 -2.122 -13.544 1.00 91.06 103 TYR A C 1
ATOM 870 O O . TYR A 1 103 ? 3.375 -2.775 -14.593 1.00 91.06 103 TYR A O 1
ATOM 878 N N . ARG A 1 104 ? 3.440 -2.688 -12.344 1.00 92.31 104 ARG A N 1
ATOM 879 C CA . ARG A 1 104 ? 3.464 -4.125 -12.116 1.00 92.31 104 ARG A CA 1
ATOM 880 C C . ARG A 1 104 ? 2.372 -4.498 -11.131 1.00 92.31 104 ARG A C 1
ATOM 882 O O . ARG A 1 104 ? 2.222 -3.858 -10.090 1.00 92.31 104 ARG A O 1
ATOM 889 N N . THR A 1 105 ? 1.653 -5.571 -11.440 1.00 92.94 105 THR A N 1
ATOM 890 C CA . THR A 1 105 ? 0.603 -6.088 -10.568 1.00 92.94 105 THR A CA 1
ATOM 891 C C . THR A 1 105 ? 1.134 -7.244 -9.733 1.00 92.94 105 THR A C 1
ATOM 893 O O . THR A 1 105 ? 1.678 -8.227 -10.247 1.00 92.94 105 THR A O 1
ATOM 896 N N . TYR A 1 106 ? 0.939 -7.130 -8.427 1.00 94.19 106 TYR A N 1
ATOM 897 C CA . TYR A 1 106 ? 1.325 -8.103 -7.421 1.00 94.19 106 TYR A CA 1
ATOM 898 C C . TYR A 1 106 ? 0.081 -8.691 -6.757 1.00 94.19 106 TYR A C 1
ATOM 900 O O . TYR A 1 106 ? -0.911 -7.997 -6.560 1.00 94.19 106 TYR A O 1
ATOM 908 N N . SER A 1 107 ? 0.145 -9.959 -6.365 1.00 94.69 107 SER A N 1
ATOM 909 C CA . SER A 1 107 ? -0.767 -10.558 -5.396 1.00 94.69 107 SER A CA 1
ATOM 910 C C . SER A 1 107 ? -0.040 -10.740 -4.066 1.00 94.69 107 SER A C 1
ATOM 912 O O . SER A 1 107 ? 1.010 -11.385 -4.042 1.00 94.69 107 SER A O 1
ATOM 914 N N . PHE A 1 108 ? -0.603 -10.225 -2.981 1.00 96.56 108 PHE A N 1
ATOM 915 C CA . PHE A 1 108 ? -0.130 -10.422 -1.616 1.00 96.56 108 PHE A CA 1
ATOM 916 C C . PHE A 1 108 ? -1.136 -11.272 -0.837 1.00 96.56 108 PHE A C 1
ATOM 918 O O . PHE A 1 108 ? -2.318 -10.933 -0.775 1.00 96.56 108 PHE A O 1
ATOM 925 N N . ASP A 1 109 ? -0.677 -12.383 -0.269 1.00 96.31 109 ASP A N 1
ATOM 926 C CA . ASP A 1 109 ? -1.494 -13.264 0.564 1.00 96.31 109 ASP A CA 1
ATOM 927 C C . ASP A 1 109 ? -1.482 -12.785 2.023 1.00 96.31 109 ASP A C 1
ATOM 929 O O . ASP A 1 109 ? -0.430 -12.710 2.655 1.00 96.31 109 ASP A O 1
ATOM 933 N N . LEU A 1 110 ? -2.656 -12.451 2.561 1.00 95.69 110 LEU A N 1
ATOM 934 C CA . LEU A 1 110 ? -2.826 -11.916 3.913 1.00 95.69 110 LEU A CA 1
ATOM 935 C C . LEU A 1 110 ? -2.525 -12.946 5.010 1.00 95.69 110 LEU A C 1
ATOM 937 O O . LEU A 1 110 ? -2.166 -12.546 6.115 1.00 95.69 110 LEU A O 1
ATOM 941 N N . LEU A 1 111 ? -2.666 -14.247 4.728 1.00 93.88 111 LEU A N 1
ATOM 942 C CA . LEU A 1 111 ? -2.397 -15.302 5.706 1.00 93.88 111 LEU A CA 1
ATOM 943 C C . LEU A 1 111 ? -0.905 -15.608 5.780 1.00 93.88 111 LEU A C 1
ATOM 945 O O . LEU A 1 111 ? -0.338 -15.684 6.866 1.00 93.88 111 LEU A O 1
ATOM 949 N N . SER A 1 112 ? -0.268 -15.791 4.624 1.00 95.75 112 SER A N 1
ATOM 950 C CA . SER A 1 112 ? 1.132 -16.207 4.565 1.00 95.75 112 SER A CA 1
ATOM 951 C C . SER A 1 112 ? 2.112 -15.033 4.514 1.00 95.75 112 SER A C 1
ATOM 953 O O . SER A 1 112 ? 3.305 -15.233 4.707 1.00 95.75 112 SER A O 1
ATOM 955 N N . GLY A 1 113 ? 1.646 -13.824 4.188 1.00 94.75 113 GLY A N 1
ATOM 956 C CA . GLY A 1 113 ? 2.494 -12.654 3.951 1.00 94.75 113 GLY A CA 1
ATOM 957 C C . GLY A 1 113 ? 3.319 -12.724 2.661 1.00 94.7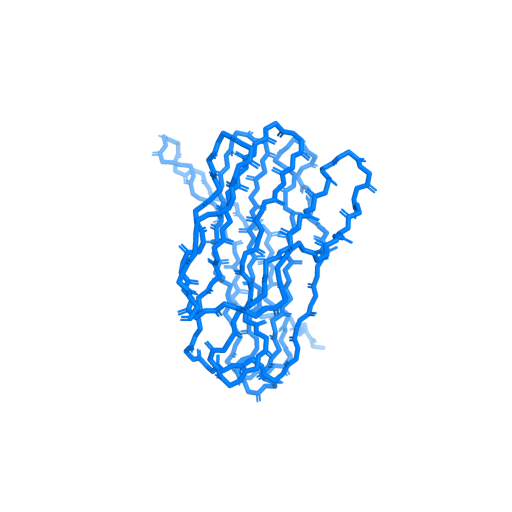5 113 GLY A C 1
ATOM 958 O O . GLY A 1 113 ? 4.255 -11.944 2.497 1.00 94.75 113 GLY A O 1
ATOM 959 N N . ASN A 1 114 ? 3.007 -13.654 1.752 1.00 96.44 114 ASN A N 1
ATOM 960 C CA . ASN A 1 114 ? 3.794 -13.852 0.535 1.00 96.44 114 ASN A CA 1
ATOM 961 C C . ASN A 1 114 ? 3.315 -12.932 -0.583 1.00 96.44 114 ASN A C 1
ATOM 963 O O . ASN A 1 114 ? 2.121 -12.864 -0.880 1.00 96.44 114 ASN A O 1
ATOM 967 N N . MET A 1 115 ? 4.267 -12.292 -1.261 1.00 95.88 115 MET A N 1
ATOM 968 C CA . MET A 1 115 ? 4.018 -11.477 -2.444 1.00 95.88 115 MET A CA 1
ATOM 969 C C . MET A 1 115 ? 4.474 -12.201 -3.714 1.00 95.88 115 MET A C 1
ATOM 971 O O . MET A 1 115 ? 5.558 -12.779 -3.761 1.00 95.88 115 MET A O 1
ATOM 975 N N . LYS A 1 116 ? 3.663 -12.137 -4.772 1.00 95.56 116 LYS A N 1
ATOM 976 C CA . LYS A 1 116 ? 3.969 -12.696 -6.095 1.00 95.56 116 LYS A CA 1
ATOM 977 C C . LYS A 1 116 ? 3.615 -11.697 -7.192 1.00 95.56 116 LYS A C 1
ATOM 979 O O . LYS A 1 116 ? 2.573 -11.060 -7.124 1.00 95.56 116 LYS A O 1
ATOM 984 N N . VAL A 1 117 ? 4.441 -11.607 -8.231 1.00 94.38 117 VAL A N 1
ATOM 985 C CA . VAL A 1 117 ? 4.111 -10.862 -9.458 1.00 94.38 117 VAL A CA 1
ATOM 986 C C . VAL A 1 117 ? 3.120 -11.669 -10.298 1.00 94.38 117 VAL A C 1
ATOM 988 O O . VAL A 1 117 ? 3.379 -12.841 -10.583 1.00 94.38 117 VAL A O 1
ATOM 991 N N . ILE A 1 118 ? 2.010 -11.050 -10.704 1.00 92.06 118 ILE A N 1
ATOM 992 C CA . ILE A 1 118 ? 0.981 -11.681 -11.548 1.00 92.06 118 ILE A CA 1
ATOM 993 C C . ILE A 1 118 ? 0.867 -11.052 -12.943 1.00 92.06 118 ILE A C 1
ATOM 995 O O . ILE A 1 118 ? 0.506 -11.761 -13.871 1.00 92.06 118 ILE A O 1
ATOM 999 N N . GLU A 1 119 ? 1.249 -9.782 -13.104 1.00 91.50 119 GLU A N 1
ATOM 1000 C CA . GLU A 1 119 ? 1.446 -9.120 -14.403 1.00 91.50 119 GLU A CA 1
ATOM 1001 C C . GLU A 1 119 ? 2.690 -8.235 -14.303 1.00 91.50 119 GLU A C 1
ATOM 1003 O O . GLU A 1 119 ? 2.847 -7.511 -13.320 1.00 91.50 119 GLU A O 1
ATOM 1008 N N . LYS A 1 120 ? 3.599 -8.329 -15.278 1.00 90.94 120 LYS A N 1
ATOM 1009 C CA . LYS A 1 120 ? 4.930 -7.713 -15.226 1.00 90.94 120 LYS A CA 1
ATOM 1010 C C . LYS A 1 120 ? 4.939 -6.264 -15.688 1.00 90.94 120 LYS A C 1
ATOM 1012 O O . LYS A 1 120 ? 5.726 -5.504 -15.118 1.00 90.94 120 LYS A O 1
ATOM 1017 N N . GLU A 1 121 ? 4.150 -5.934 -16.710 1.00 90.62 121 GLU A N 1
ATOM 1018 C CA . GLU A 1 121 ? 4.159 -4.630 -17.372 1.00 90.62 121 GLU A CA 1
ATOM 1019 C C . GLU A 1 121 ? 2.748 -4.271 -17.862 1.00 90.62 121 GLU A C 1
ATOM 1021 O O . GLU A 1 121 ? 2.215 -4.891 -18.780 1.00 90.62 121 GLU A O 1
ATOM 1026 N N . ASN A 1 122 ? 2.151 -3.244 -17.257 1.00 84.88 122 ASN A N 1
ATOM 1027 C CA . ASN A 1 122 ? 0.901 -2.642 -17.715 1.00 84.88 122 ASN A CA 1
ATOM 1028 C C . ASN A 1 122 ? 0.974 -1.110 -17.633 1.00 84.88 122 ASN A C 1
ATOM 1030 O O . ASN A 1 122 ? 1.779 -0.562 -16.880 1.00 84.88 122 ASN A O 1
ATOM 1034 N N . SER A 1 123 ? 0.141 -0.424 -18.412 1.00 75.44 123 SER A N 1
ATOM 1035 C CA . SER A 1 123 ? 0.137 1.040 -18.540 1.00 75.44 123 SER A CA 1
ATOM 1036 C C . SER A 1 123 ? -1.016 1.702 -17.776 1.00 75.44 123 SER A C 1
ATOM 1038 O O . SER A 1 123 ? -1.385 2.839 -18.064 1.00 75.44 123 SER A O 1
ATOM 1040 N N . SER A 1 124 ? -1.659 0.990 -16.841 1.00 67.62 124 SER A N 1
ATOM 1041 C CA . SER A 1 124 ? -3.022 1.344 -16.437 1.00 67.62 124 SER A CA 1
ATOM 1042 C C . SER A 1 124 ? -3.367 1.090 -14.976 1.00 67.62 124 SER A C 1
ATOM 1044 O O . SER A 1 124 ? -2.524 0.761 -14.146 1.00 67.62 124 SER A O 1
ATOM 1046 N N . HIS A 1 125 ? -4.660 1.267 -14.710 1.00 71.00 125 HIS A N 1
ATOM 1047 C CA . HIS A 1 125 ? -5.351 1.033 -13.464 1.00 71.00 125 HIS A CA 1
ATOM 1048 C C . HIS A 1 125 ? -5.973 -0.378 -13.455 1.00 71.00 125 HIS A C 1
ATOM 1050 O O . HIS A 1 125 ? -7.145 -0.510 -13.830 1.00 71.00 125 HIS A O 1
ATOM 1056 N N . PRO A 1 126 ? -5.234 -1.452 -13.116 1.00 73.56 126 PRO A N 1
ATOM 1057 C CA . PRO A 1 126 ? -5.776 -2.786 -13.213 1.00 73.56 126 PRO A CA 1
ATOM 1058 C C . PRO A 1 126 ? -6.892 -2.989 -12.193 1.00 73.56 126 PRO A C 1
ATOM 1060 O O . PRO A 1 126 ? -6.720 -2.785 -10.990 1.00 73.56 126 PRO A O 1
ATOM 1063 N N . ILE A 1 127 ? -8.033 -3.462 -12.673 1.00 76.25 127 ILE A N 1
ATOM 1064 C CA . ILE A 1 127 ? -9.153 -3.834 -11.818 1.00 76.25 127 ILE A CA 1
ATOM 1065 C C . ILE A 1 127 ? -9.110 -5.339 -11.637 1.00 76.25 127 ILE A C 1
ATOM 1067 O O . ILE A 1 127 ? -9.133 -6.095 -12.607 1.00 76.25 127 ILE A O 1
ATOM 1071 N N . TYR A 1 128 ? -9.071 -5.785 -10.387 1.00 78.25 128 TYR A N 1
ATOM 1072 C CA . TYR A 1 128 ? -9.282 -7.187 -10.079 1.00 78.25 128 TYR A CA 1
ATOM 1073 C C . TYR A 1 128 ? -10.769 -7.451 -9.829 1.00 78.25 128 TYR A C 1
ATOM 1075 O O . TYR A 1 128 ? -11.366 -6.854 -8.933 1.00 78.25 128 TYR A O 1
ATOM 1083 N N . PHE A 1 129 ? -11.367 -8.362 -10.596 1.00 82.00 129 PHE A N 1
ATOM 1084 C CA . PHE A 1 129 ? -12.764 -8.747 -10.430 1.00 82.00 129 PHE A CA 1
ATOM 1085 C C . PHE A 1 129 ? -12.998 -10.202 -10.840 1.00 82.00 129 PHE A C 1
ATOM 1087 O O . PHE A 1 129 ? -12.622 -10.629 -11.932 1.00 82.00 129 PHE A O 1
ATOM 1094 N N . ASN A 1 130 ? -13.657 -10.954 -9.954 1.00 82.31 130 ASN A N 1
ATOM 1095 C CA . ASN A 1 130 ? -14.104 -12.327 -10.192 1.00 82.31 130 ASN A CA 1
ATOM 1096 C C . ASN A 1 130 ? -13.016 -13.244 -10.793 1.00 82.31 130 ASN A C 1
ATOM 1098 O O . ASN A 1 130 ? -13.201 -13.817 -11.864 1.00 82.31 130 ASN A O 1
ATOM 1102 N N . GLY A 1 131 ? -11.848 -13.335 -10.149 1.00 81.06 131 GLY A N 1
ATOM 1103 C CA . GLY A 1 131 ? -10.759 -14.193 -10.631 1.00 81.06 131 GLY A CA 1
ATOM 1104 C C . GLY A 1 131 ? -9.844 -13.562 -11.686 1.00 81.06 131 GLY A C 1
ATOM 1105 O O . GLY A 1 131 ? -8.772 -14.107 -11.931 1.00 81.06 131 GLY A O 1
ATOM 1106 N N . ASN A 1 132 ? -10.219 -12.423 -12.273 1.00 83.88 132 ASN A N 1
ATOM 1107 C CA . ASN A 1 132 ? -9.540 -11.828 -13.426 1.00 83.88 132 ASN A CA 1
ATOM 1108 C C . ASN A 1 132 ? -8.923 -10.463 -13.092 1.00 83.88 132 ASN A C 1
ATOM 1110 O O . ASN A 1 132 ? -9.444 -9.734 -12.249 1.00 83.88 132 ASN A O 1
ATOM 1114 N N . VAL A 1 133 ? -7.833 -10.111 -13.781 1.00 80.25 133 VAL A N 1
ATOM 1115 C CA . VAL A 1 133 ? -7.223 -8.770 -13.760 1.00 80.25 133 VAL A CA 1
ATOM 1116 C C . VAL A 1 133 ? -7.481 -8.113 -15.116 1.00 80.25 133 VAL A C 1
ATOM 1118 O O . VAL A 1 133 ? -7.070 -8.649 -16.141 1.00 80.25 133 VAL A O 1
ATOM 1121 N N . TYR A 1 134 ? -8.139 -6.959 -15.123 1.00 81.88 134 TYR A N 1
ATOM 1122 C CA . TYR A 1 134 ? -8.426 -6.162 -16.317 1.00 81.88 134 TYR A CA 1
ATOM 1123 C C . TYR A 1 134 ? -7.474 -4.975 -16.359 1.00 81.88 134 TYR A C 1
ATOM 1125 O O . TYR A 1 134 ? -7.457 -4.218 -15.398 1.00 81.88 134 TYR A O 1
ATOM 1133 N N . PHE A 1 135 ? -6.698 -4.801 -17.429 1.00 81.00 135 PHE A N 1
ATOM 1134 C CA . PHE A 1 135 ? -5.688 -3.743 -17.546 1.00 81.00 135 PHE A CA 1
ATOM 1135 C C . PHE A 1 135 ? -5.486 -3.316 -19.006 1.00 81.00 135 PHE A C 1
ATOM 1137 O O . PHE A 1 135 ? -5.737 -4.103 -19.918 1.00 81.00 135 PHE A O 1
ATOM 1144 N N . ASN A 1 136 ? -4.992 -2.096 -19.222 1.00 74.75 136 ASN A N 1
ATOM 1145 C CA . ASN A 1 136 ? -4.463 -1.666 -20.515 1.00 74.75 136 ASN A CA 1
ATOM 1146 C C . ASN A 1 136 ? -2.976 -1.999 -20.602 1.00 74.75 136 ASN A C 1
ATOM 1148 O O . ASN A 1 136 ? -2.232 -1.890 -19.617 1.00 74.75 136 ASN A O 1
ATOM 1152 N N . ARG A 1 137 ? -2.567 -2.391 -21.804 1.00 74.25 137 ARG A N 1
ATOM 1153 C CA . ARG A 1 137 ? -1.180 -2.622 -22.167 1.00 74.25 137 ARG A CA 1
ATOM 1154 C C . ARG A 1 137 ? -0.732 -1.522 -23.107 1.00 74.25 137 ARG A C 1
ATOM 1156 O O . ARG A 1 137 ? -1.411 -1.343 -24.138 1.00 74.25 137 ARG A O 1
#